Protein AF-A0A953JY26-F1 (afdb_monomer)

pLDDT: mean 76.38, std 12.57, range [43.81, 92.0]

Secondary structure (DSSP, 8-state):
-HHHHHHHTTT--GGGHHHHHHHHHHHHHHHHHHHTTSS-HHHHHHHHHHHHHHHHHHHHHTTTS-HHHHHHHHHHHHHHHHTT--S-HHHHHHHHHHHHHHHHHHTT-HHHHHHHIIIIIHHHHHHHHH-

Solvent-accessible surface area (backbone atoms only — not comparable to full-atom values): 6780 Å² total; per-residue (Å²): 115,74,67,62,49,30,67,74,47,58,69,51,51,85,84,46,51,68,58,49,53,50,20,28,51,50,7,25,52,50,4,35,60,50,11,71,62,48,97,42,72,69,52,19,57,47,23,15,53,46,1,23,50,33,6,50,53,31,48,63,40,54,66,76,44,67,65,66,57,57,55,47,52,49,50,49,59,45,54,64,46,66,76,70,60,90,82,53,65,72,63,49,54,43,51,48,54,12,40,51,42,1,35,39,11,20,69,64,44,46,71,62,40,51,54,49,39,60,73,50,50,48,55,52,50,53,54,57,67,75,107

Structure (mmCIF, N/CA/C/O backbone):
data_AF-A0A953JY26-F1
#
_entry.id   AF-A0A953JY26-F1
#
loop_
_atom_site.group_PDB
_atom_site.id
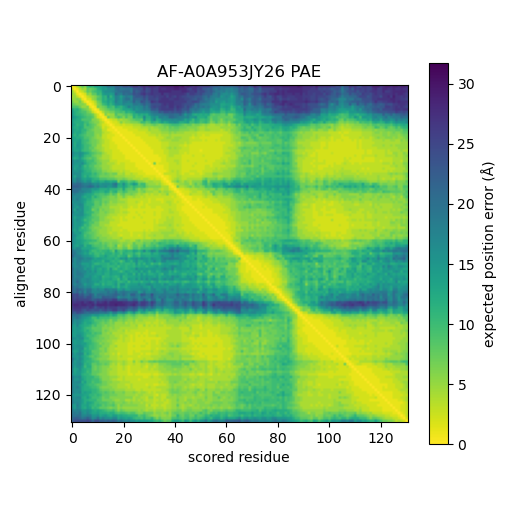_atom_site.type_symbol
_atom_site.label_atom_id
_atom_site.label_alt_id
_atom_site.label_comp_id
_atom_site.label_asym_id
_atom_site.label_entity_id
_atom_site.label_seq_id
_atom_site.pdbx_PDB_ins_code
_atom_site.Cartn_x
_atom_site.Cartn_y
_atom_site.Cartn_z
_atom_site.occupancy
_atom_site.B_iso_or_equiv
_atom_site.auth_seq_id
_atom_site.auth_comp_id
_atom_site.auth_asym_id
_atom_site.auth_atom_id
_atom_site.pdbx_PDB_model_num
ATOM 1 N N . MET A 1 1 ? 28.483 -4.483 -18.611 1.00 44.31 1 MET A N 1
ATOM 2 C CA . MET A 1 1 ? 27.87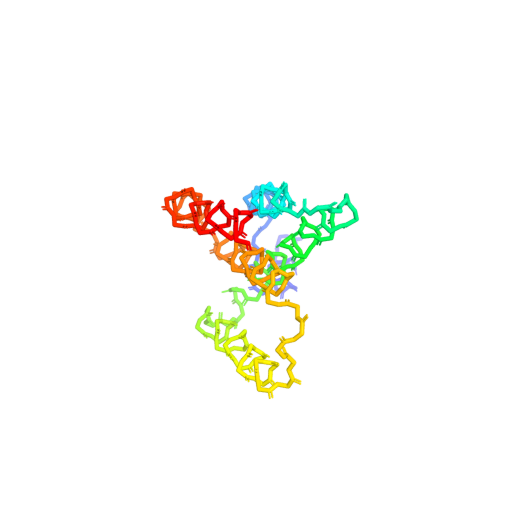3 -4.305 -17.271 1.00 44.31 1 MET A CA 1
ATOM 3 C C . MET A 1 1 ? 26.363 -4.048 -17.284 1.00 44.31 1 MET A C 1
ATOM 5 O O . MET A 1 1 ? 25.709 -4.588 -16.408 1.00 44.31 1 MET A O 1
ATOM 9 N N . LYS A 1 2 ? 25.777 -3.310 -18.247 1.00 43.81 2 LYS A N 1
ATOM 10 C CA . LYS A 1 2 ? 24.306 -3.118 -18.322 1.00 43.81 2 LYS A CA 1
ATOM 11 C C . LYS A 1 2 ? 23.498 -4.420 -18.504 1.00 43.81 2 LYS A C 1
ATOM 13 O O . LYS A 1 2 ? 22.435 -4.534 -17.914 1.00 43.81 2 LYS A O 1
ATOM 18 N N . ALA A 1 3 ? 24.022 -5.392 -19.256 1.00 47.56 3 ALA A N 1
ATOM 19 C CA . ALA A 1 3 ? 23.326 -6.656 -19.536 1.00 47.56 3 ALA A CA 1
ATOM 20 C C . ALA A 1 3 ? 23.258 -7.622 -18.332 1.00 47.56 3 ALA A C 1
ATOM 22 O O . ALA A 1 3 ? 22.255 -8.291 -18.144 1.00 47.56 3 ALA A O 1
ATOM 23 N N . LEU A 1 4 ? 24.274 -7.645 -17.457 1.00 48.47 4 LEU A N 1
ATOM 24 C CA . LEU A 1 4 ? 24.267 -8.529 -16.278 1.00 48.47 4 LEU A CA 1
ATOM 25 C C . LEU A 1 4 ? 23.228 -8.103 -15.230 1.00 48.47 4 LEU A C 1
ATOM 27 O O . LEU A 1 4 ? 22.643 -8.952 -14.569 1.00 48.47 4 LEU A O 1
ATOM 31 N N . PHE A 1 5 ? 22.972 -6.799 -15.092 1.00 46.81 5 PHE A N 1
ATOM 32 C CA . PHE A 1 5 ? 21.964 -6.297 -14.155 1.00 46.81 5 PHE A CA 1
ATOM 33 C C . PHE A 1 5 ? 20.526 -6.499 -14.649 1.00 46.81 5 PHE A C 1
ATOM 35 O O . PHE A 1 5 ? 19.655 -6.738 -13.817 1.00 46.81 5 PHE A O 1
ATOM 42 N N . SER A 1 6 ? 20.264 -6.449 -15.964 1.00 47.53 6 SER A N 1
ATOM 43 C CA . SER A 1 6 ? 18.916 -6.736 -16.484 1.00 47.53 6 SER A CA 1
ATOM 44 C C . SER A 1 6 ? 18.547 -8.213 -16.360 1.00 47.53 6 SER A C 1
ATOM 46 O O . SER A 1 6 ? 17.383 -8.515 -16.103 1.00 47.53 6 SER A O 1
ATOM 48 N N . ASP A 1 7 ? 19.531 -9.111 -16.479 1.00 49.75 7 ASP A N 1
ATOM 49 C CA . ASP A 1 7 ? 19.326 -10.557 -16.330 1.00 49.75 7 ASP A CA 1
ATOM 50 C C . ASP A 1 7 ? 19.195 -10.984 -14.857 1.00 49.75 7 ASP A C 1
ATOM 52 O O . ASP A 1 7 ? 18.410 -11.875 -14.542 1.00 49.75 7 ASP A O 1
ATOM 56 N N . LEU A 1 8 ? 19.897 -10.321 -13.927 1.00 55.28 8 LEU A N 1
ATOM 57 C CA . LEU A 1 8 ? 19.791 -10.597 -12.483 1.00 55.28 8 LEU A CA 1
ATOM 58 C C . LEU A 1 8 ? 18.507 -10.052 -11.840 1.00 55.28 8 LEU A C 1
ATOM 60 O O . LEU A 1 8 ? 18.074 -10.572 -10.814 1.00 55.28 8 LEU A O 1
ATOM 64 N N . LEU A 1 9 ? 17.902 -9.009 -12.416 1.00 55.62 9 LEU A N 1
ATOM 65 C CA . LEU A 1 9 ? 16.698 -8.362 -11.882 1.00 55.62 9 LEU A CA 1
ATOM 66 C C . LEU A 1 9 ? 15.445 -8.605 -12.735 1.00 55.62 9 LEU A C 1
ATOM 68 O O . LEU A 1 9 ? 14.480 -7.850 -12.633 1.00 55.62 9 LEU A O 1
ATOM 72 N N . ASN A 1 10 ? 15.450 -9.648 -13.569 1.00 61.81 10 ASN A N 1
ATOM 73 C CA . ASN A 1 10 ? 14.274 -10.103 -14.313 1.00 61.81 10 ASN A CA 1
ATOM 74 C C . ASN A 1 10 ? 13.569 -8.964 -15.090 1.00 61.81 10 ASN A C 1
ATOM 76 O O . ASN A 1 10 ? 12.355 -8.790 -15.004 1.00 61.81 10 ASN A O 1
ATOM 80 N N . GLY A 1 11 ? 14.344 -8.130 -15.798 1.00 59.16 11 GLY A N 1
ATOM 81 C CA . GLY A 1 11 ? 13.820 -7.002 -16.581 1.00 59.16 11 GLY A CA 1
ATOM 82 C C . GLY A 1 11 ? 13.737 -5.650 -15.857 1.00 59.16 11 GLY A C 1
ATOM 83 O O . GLY A 1 11 ? 13.328 -4.670 -16.477 1.00 59.16 11 GLY A O 1
ATOM 84 N N . PHE A 1 12 ? 14.162 -5.544 -14.592 1.00 63.06 12 PHE A N 1
ATOM 85 C CA . PHE A 1 12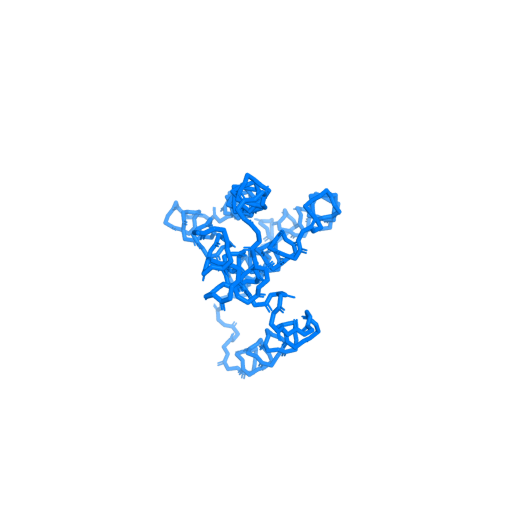 ? 14.258 -4.255 -13.897 1.00 63.06 12 PHE A CA 1
ATOM 86 C C . PHE A 1 12 ? 15.417 -3.420 -14.461 1.00 63.06 12 PHE A C 1
ATOM 88 O O . PHE A 1 12 ? 16.598 -3.709 -14.238 1.00 63.06 12 PHE A O 1
ATOM 95 N N . ALA A 1 13 ? 15.094 -2.366 -15.206 1.00 67.81 13 ALA A N 1
ATOM 96 C CA . ALA A 1 13 ? 16.103 -1.459 -15.725 1.00 67.81 13 ALA A CA 1
ATOM 97 C C . ALA A 1 13 ? 16.578 -0.497 -14.623 1.00 67.81 13 ALA A C 1
ATOM 99 O O . ALA A 1 13 ? 15.793 0.004 -13.822 1.00 67.81 13 ALA A O 1
ATOM 100 N N . LEU A 1 14 ? 17.871 -0.155 -14.611 1.00 71.19 14 LEU A N 1
ATOM 101 C CA . LEU A 1 14 ? 18.422 0.879 -13.715 1.00 71.19 14 LEU A CA 1
ATOM 102 C C . LEU A 1 14 ? 17.732 2.249 -13.881 1.00 71.19 14 LEU A C 1
ATOM 104 O O . LEU A 1 14 ? 17.748 3.060 -12.958 1.00 71.19 14 LEU A O 1
ATOM 108 N N . SER A 1 15 ? 17.104 2.497 -15.034 1.00 76.50 15 SER A N 1
ATOM 109 C CA . SER A 1 15 ? 16.264 3.673 -15.289 1.00 76.50 15 SER A CA 1
ATOM 110 C C . SER A 1 15 ? 14.996 3.723 -14.436 1.00 76.50 15 SER A C 1
ATOM 112 O O . SER A 1 15 ? 14.451 4.806 -14.247 1.00 76.50 15 SER A 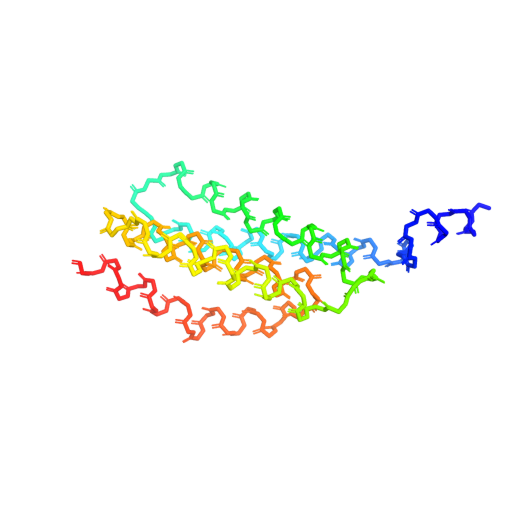O 1
ATOM 114 N N . ASP A 1 16 ? 14.543 2.587 -13.903 1.00 76.31 16 ASP A N 1
ATOM 115 C CA . ASP A 1 16 ? 13.276 2.473 -13.174 1.00 76.31 16 ASP A CA 1
ATOM 116 C C . ASP A 1 16 ? 13.461 2.706 -11.666 1.00 76.31 16 ASP A C 1
ATOM 118 O O . ASP A 1 16 ? 12.486 2.884 -10.935 1.00 76.31 16 ASP A O 1
ATOM 122 N N . VAL A 1 17 ? 14.713 2.776 -11.194 1.00 82.38 17 VAL A N 1
ATOM 123 C CA . VAL A 1 17 ? 15.069 3.003 -9.784 1.00 82.38 17 VAL A CA 1
ATOM 124 C C . VAL A 1 17 ? 14.442 4.283 -9.207 1.00 82.38 17 VAL A C 1
ATOM 126 O O . VAL A 1 17 ? 13.878 4.210 -8.114 1.00 82.38 17 VAL A O 1
ATOM 129 N N . PRO A 1 18 ? 14.456 5.449 -9.889 1.00 84.12 18 PRO A N 1
ATOM 130 C CA . PRO A 1 18 ? 13.798 6.648 -9.368 1.00 84.12 18 PRO A CA 1
ATOM 131 C C . PRO A 1 18 ? 12.290 6.447 -9.190 1.00 84.12 18 PRO A C 1
ATOM 133 O O . PRO A 1 18 ? 11.710 6.863 -8.189 1.00 84.12 18 PRO A O 1
ATOM 136 N N . LEU A 1 19 ? 11.657 5.762 -10.142 1.00 84.75 19 LEU A N 1
ATOM 137 C CA . LEU A 1 19 ? 10.219 5.518 -10.137 1.00 84.75 19 LEU A CA 1
ATOM 138 C C . LEU A 1 19 ? 9.841 4.521 -9.031 1.00 84.75 19 LEU A C 1
ATOM 140 O O . LEU A 1 19 ? 8.851 4.717 -8.333 1.00 84.75 19 LEU A O 1
ATOM 144 N N . PHE A 1 20 ? 10.682 3.516 -8.793 1.00 84.19 20 PHE A N 1
ATOM 145 C CA . PHE A 1 20 ? 10.581 2.589 -7.668 1.00 84.19 20 PHE A CA 1
ATOM 146 C C . PHE A 1 20 ? 10.688 3.287 -6.307 1.00 84.19 20 PHE A C 1
ATOM 148 O O . PHE A 1 20 ? 9.864 3.046 -5.425 1.00 84.19 20 PHE A O 1
ATOM 155 N N . LEU A 1 21 ? 11.638 4.211 -6.141 1.00 87.12 21 LEU A N 1
ATOM 156 C CA . LEU A 1 21 ? 11.753 5.000 -4.910 1.00 87.12 21 LEU A CA 1
ATOM 157 C C . LEU A 1 21 ? 10.504 5.857 -4.668 1.00 87.12 21 LEU A C 1
ATOM 159 O O . LEU A 1 21 ? 10.012 5.914 -3.542 1.00 87.12 21 LEU A O 1
ATOM 163 N N . ILE A 1 22 ? 9.939 6.459 -5.720 1.00 89.50 22 ILE A N 1
ATOM 164 C CA . ILE A 1 22 ? 8.676 7.207 -5.633 1.00 89.50 22 ILE A CA 1
ATOM 165 C C . ILE A 1 22 ? 7.511 6.283 -5.244 1.00 89.50 22 ILE A C 1
ATOM 167 O O . ILE A 1 22 ? 6.675 6.664 -4.424 1.00 89.50 22 ILE A O 1
ATOM 171 N N . GLN A 1 23 ? 7.447 5.060 -5.778 1.00 89.00 23 GLN A N 1
ATOM 172 C CA . GLN A 1 23 ? 6.416 4.072 -5.423 1.00 89.00 23 GLN A CA 1
ATOM 173 C C . GLN A 1 23 ? 6.489 3.679 -3.941 1.00 89.00 23 GLN A C 1
ATOM 175 O O . GLN A 1 23 ? 5.464 3.630 -3.265 1.00 89.00 23 GLN A O 1
ATOM 180 N N . ILE A 1 24 ? 7.691 3.468 -3.405 1.00 89.31 24 ILE A N 1
ATOM 181 C CA . ILE A 1 24 ? 7.879 3.139 -1.986 1.00 89.31 24 ILE A CA 1
ATOM 182 C C . ILE A 1 24 ? 7.554 4.340 -1.099 1.00 89.31 24 ILE A C 1
ATOM 184 O O . ILE A 1 24 ? 6.843 4.197 -0.105 1.00 89.31 24 ILE A O 1
ATOM 188 N N . ALA A 1 25 ? 8.045 5.528 -1.457 1.00 91.06 25 ALA A N 1
ATOM 189 C CA . ALA A 1 25 ? 7.795 6.744 -0.692 1.00 91.06 25 ALA A CA 1
ATOM 190 C C . ALA A 1 25 ? 6.297 7.082 -0.657 1.00 91.06 25 ALA A C 1
ATOM 192 O O . ALA A 1 25 ? 5.749 7.359 0.407 1.00 91.06 25 ALA A O 1
ATOM 193 N N . SER A 1 26 ? 5.609 6.989 -1.798 1.00 90.38 26 SER A N 1
ATOM 194 C CA . SER A 1 26 ? 4.158 7.193 -1.874 1.00 90.38 26 SER A CA 1
ATOM 195 C C . SER A 1 26 ? 3.385 6.163 -1.052 1.00 90.38 26 SER A C 1
ATOM 197 O O . SER A 1 26 ? 2.494 6.544 -0.296 1.00 90.38 26 SER A O 1
ATOM 199 N N . ALA A 1 27 ? 3.758 4.883 -1.119 1.00 89.69 27 ALA A N 1
ATOM 200 C CA . ALA A 1 27 ? 3.171 3.845 -0.277 1.00 89.69 27 ALA A CA 1
ATOM 201 C C . ALA A 1 27 ? 3.357 4.140 1.218 1.00 89.69 27 ALA A C 1
ATOM 203 O O . ALA A 1 27 ? 2.401 4.032 1.988 1.00 89.69 27 ALA A O 1
ATOM 204 N N . ALA A 1 28 ? 4.557 4.554 1.635 1.00 89.50 28 ALA A N 1
ATOM 205 C CA . ALA A 1 28 ? 4.845 4.913 3.021 1.00 89.50 28 ALA A CA 1
ATOM 206 C C . ALA A 1 28 ? 4.009 6.115 3.487 1.00 89.50 28 ALA A C 1
ATOM 208 O O . ALA A 1 28 ? 3.468 6.084 4.590 1.00 89.50 28 ALA A O 1
ATOM 209 N N . ILE A 1 29 ? 3.839 7.138 2.639 1.00 92.00 29 ILE A N 1
ATOM 210 C CA . ILE A 1 29 ? 2.983 8.301 2.925 1.00 92.00 29 ILE A CA 1
ATOM 211 C C . ILE A 1 29 ? 1.522 7.870 3.095 1.00 92.00 29 ILE A C 1
ATOM 213 O O . ILE A 1 29 ? 0.881 8.268 4.064 1.00 92.00 29 ILE A O 1
ATOM 217 N N . LEU A 1 30 ? 0.990 7.026 2.207 1.00 89.00 30 LEU A N 1
ATOM 218 C CA . LEU A 1 30 ? -0.382 6.519 2.333 1.00 89.00 30 LEU A CA 1
ATOM 219 C C . LEU A 1 30 ? -0.555 5.636 3.580 1.00 89.00 30 LEU A C 1
ATOM 221 O O . LEU A 1 30 ? -1.561 5.742 4.279 1.00 89.00 30 LEU A O 1
ATOM 225 N N . GLY A 1 31 ? 0.444 4.813 3.906 1.00 87.56 31 GLY A N 1
ATOM 226 C CA . GLY A 1 31 ? 0.470 4.010 5.130 1.00 87.56 31 GLY A CA 1
ATOM 227 C C . GLY A 1 31 ? 0.513 4.867 6.399 1.00 87.56 31 GLY A C 1
ATOM 228 O O . GLY A 1 31 ? -0.200 4.569 7.355 1.00 87.56 31 GLY A O 1
ATOM 229 N N . LEU A 1 32 ? 1.276 5.966 6.391 1.00 88.81 32 LEU A N 1
ATOM 230 C CA . LEU A 1 32 ? 1.269 6.980 7.452 1.00 88.81 32 LEU A CA 1
ATOM 231 C C . LEU A 1 32 ? -0.102 7.643 7.580 1.00 88.81 32 LEU A C 1
ATOM 233 O O . LEU A 1 32 ? -0.622 7.750 8.688 1.00 88.81 32 LEU A O 1
ATOM 237 N N . LEU A 1 33 ? -0.704 8.052 6.459 1.00 87.94 33 LEU A N 1
ATOM 238 C CA . LEU A 1 33 ? -2.026 8.678 6.442 1.00 87.94 33 LEU A CA 1
ATOM 239 C C . LEU A 1 33 ? -3.105 7.745 6.997 1.00 87.94 33 LEU A C 1
ATOM 241 O O . LEU A 1 33 ? -3.923 8.202 7.789 1.00 87.94 33 LEU A O 1
ATOM 245 N N . ALA A 1 34 ? -3.085 6.450 6.656 1.00 85.38 34 ALA A N 1
ATOM 246 C CA . ALA A 1 34 ? -3.934 5.454 7.319 1.00 85.38 34 ALA A CA 1
ATOM 247 C C . ALA A 1 34 ? -3.614 5.365 8.818 1.00 85.38 34 ALA A C 1
ATOM 249 O O . ALA A 1 34 ? -4.518 5.364 9.654 1.00 85.38 34 ALA A O 1
ATOM 250 N N . GLY A 1 35 ? -2.322 5.328 9.154 1.00 84.25 35 GLY A N 1
ATOM 251 C CA . GLY A 1 35 ? -1.792 5.278 10.513 1.00 84.25 35 GLY A CA 1
ATOM 252 C C . GLY A 1 35 ? -2.361 6.353 11.435 1.00 84.25 35 GLY A C 1
ATOM 253 O O . GLY A 1 35 ? -2.741 6.028 12.554 1.00 84.25 35 GLY A O 1
ATOM 254 N N . LEU A 1 36 ? -2.503 7.599 10.966 1.00 86.19 36 LEU A N 1
ATOM 255 C CA . LEU A 1 36 ? -3.041 8.737 11.739 1.00 86.19 36 LEU A CA 1
ATOM 256 C C . LEU A 1 36 ? -4.465 8.516 12.290 1.00 86.19 36 LEU A C 1
ATOM 258 O O . LEU A 1 36 ? -4.909 9.225 13.200 1.00 86.19 36 LEU A O 1
ATOM 262 N N . PHE A 1 37 ? -5.203 7.545 11.750 1.00 81.19 37 PHE A N 1
ATOM 263 C CA . PHE A 1 37 ? -6.521 7.157 12.258 1.00 81.19 37 PHE A CA 1
ATOM 264 C C . PHE A 1 37 ? -6.451 6.144 13.407 1.00 81.19 37 PHE A C 1
ATOM 266 O O . PHE A 1 37 ? -7.457 5.902 14.074 1.00 81.19 37 PHE A O 1
ATOM 273 N N . SER A 1 38 ? -5.267 5.603 13.693 1.00 78.44 38 SER A N 1
ATOM 274 C CA . SER A 1 38 ? -4.988 4.787 14.869 1.00 78.44 38 SER A CA 1
ATOM 275 C C . SER A 1 38 ? -4.887 5.639 16.139 1.00 78.44 38 SER A C 1
ATOM 277 O O . SER A 1 38 ? -4.490 6.799 16.107 1.00 78.44 38 SER A O 1
ATOM 279 N N . LYS A 1 39 ? -5.200 5.034 17.290 1.00 73.69 39 LYS A N 1
ATOM 280 C CA . LYS A 1 39 ? -5.038 5.644 18.624 1.00 73.69 39 LYS A CA 1
ATOM 281 C C . LYS A 1 39 ? -3.627 5.478 19.218 1.00 73.69 39 LYS A C 1
ATOM 283 O O . LYS A 1 39 ? -3.399 5.907 20.340 1.00 73.69 39 LYS A O 1
ATOM 288 N N . SER A 1 40 ? -2.709 4.810 18.517 1.00 79.12 40 SER A N 1
ATOM 289 C CA . SER A 1 40 ? -1.370 4.465 19.018 1.00 79.12 40 SER A CA 1
ATOM 290 C C . SER A 1 40 ? -0.298 4.813 17.991 1.00 79.12 40 SER A C 1
ATOM 292 O O . SER A 1 40 ? -0.400 4.375 16.841 1.00 79.12 40 SER A O 1
ATOM 294 N N . ASP A 1 41 ? 0.734 5.537 18.432 1.00 77.56 41 ASP A N 1
ATOM 295 C CA . ASP A 1 41 ? 1.870 5.959 17.603 1.00 77.56 41 ASP A CA 1
ATOM 296 C C . ASP A 1 41 ? 2.649 4.773 17.025 1.00 77.56 41 ASP A C 1
ATOM 298 O O . ASP A 1 41 ? 3.042 4.800 15.860 1.00 77.56 41 ASP A O 1
ATOM 302 N N . GLU A 1 42 ? 2.793 3.672 17.770 1.00 80.38 42 GLU A N 1
ATOM 303 C CA . GLU A 1 42 ? 3.436 2.454 17.253 1.00 80.38 42 GLU A CA 1
ATOM 304 C C . GLU A 1 42 ? 2.722 1.914 16.011 1.00 80.38 42 GLU A C 1
ATOM 306 O O . GLU A 1 42 ? 3.357 1.478 15.048 1.00 80.38 42 GLU A O 1
ATOM 311 N N . LYS A 1 43 ? 1.387 1.988 15.988 1.00 77.62 43 LYS A N 1
ATOM 312 C CA . LYS A 1 43 ? 0.582 1.534 14.849 1.00 77.62 43 LYS A CA 1
ATOM 313 C C . LYS A 1 43 ? 0.705 2.474 13.644 1.00 77.62 43 LYS A C 1
ATOM 315 O O . LYS A 1 43 ? 0.543 2.004 12.517 1.00 77.62 43 LYS A O 1
ATOM 320 N N . ILE A 1 44 ? 1.033 3.754 13.852 1.00 83.88 44 ILE A N 1
ATOM 321 C CA . ILE A 1 44 ? 1.301 4.720 12.773 1.00 83.88 44 ILE A CA 1
ATOM 322 C C . ILE A 1 44 ? 2.536 4.279 11.985 1.00 83.88 44 ILE A C 1
ATOM 324 O O . ILE A 1 44 ? 2.453 4.025 10.781 1.00 83.88 44 ILE A O 1
ATOM 328 N N . TYR A 1 45 ? 3.664 4.106 12.680 1.00 84.00 45 TYR A N 1
ATOM 329 C CA . TYR A 1 45 ? 4.920 3.686 12.056 1.00 84.00 45 TYR A CA 1
ATOM 330 C C . TYR A 1 45 ? 4.829 2.265 11.496 1.00 84.00 45 TYR A C 1
ATOM 332 O O . TYR A 1 45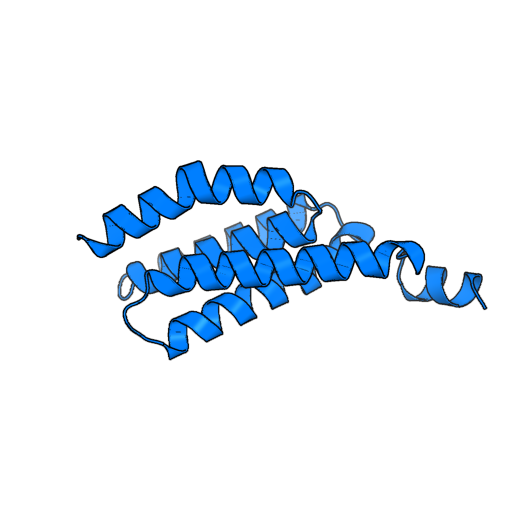 ? 5.307 2.006 10.392 1.00 84.00 45 TYR A O 1
ATOM 340 N N . SER A 1 46 ? 4.139 1.363 12.201 1.00 83.88 46 SER A N 1
ATOM 341 C CA . SER A 1 46 ? 3.901 -0.000 11.717 1.00 83.88 46 SER A CA 1
ATOM 342 C C . SER A 1 46 ? 3.148 -0.011 10.386 1.00 83.88 46 SER A C 1
ATOM 344 O O . SER A 1 46 ? 3.520 -0.756 9.488 1.00 83.88 46 SER A O 1
ATOM 346 N N . SER A 1 47 ? 2.123 0.833 10.222 1.00 83.50 47 SER A N 1
ATOM 347 C CA . SER A 1 47 ? 1.325 0.900 8.985 1.00 83.50 47 SER A CA 1
ATOM 348 C C . SER A 1 47 ? 2.123 1.462 7.808 1.00 83.50 47 SER A C 1
ATOM 350 O O . SER A 1 47 ? 1.993 0.987 6.679 1.00 83.50 47 SER A O 1
ATOM 352 N N . ALA A 1 48 ? 2.995 2.437 8.073 1.00 85.44 48 ALA A N 1
ATOM 353 C CA . ALA A 1 48 ? 3.912 2.990 7.082 1.00 85.44 48 ALA A CA 1
ATOM 354 C C . ALA A 1 48 ? 4.915 1.939 6.582 1.00 85.44 48 ALA A C 1
ATOM 356 O O . ALA A 1 48 ? 5.078 1.765 5.373 1.00 85.44 48 ALA A O 1
ATOM 357 N N . LEU A 1 49 ? 5.538 1.211 7.516 1.00 86.81 49 LEU A N 1
ATOM 358 C CA . LEU A 1 49 ? 6.478 0.128 7.219 1.00 86.81 49 LEU A CA 1
ATOM 359 C C . LEU A 1 49 ? 5.798 -1.039 6.502 1.00 86.81 49 LEU A C 1
ATOM 361 O O . LEU A 1 49 ? 6.371 -1.633 5.594 1.00 86.81 49 LEU A O 1
ATOM 365 N N . PHE A 1 50 ? 4.564 -1.362 6.882 1.00 86.38 50 PHE A N 1
ATOM 366 C CA . PHE A 1 50 ? 3.807 -2.429 6.241 1.00 86.38 50 PHE A CA 1
ATOM 367 C C . PHE A 1 50 ? 3.488 -2.076 4.785 1.00 86.38 50 PHE A C 1
ATOM 369 O O . PHE A 1 50 ? 3.769 -2.859 3.881 1.00 86.38 50 PHE A O 1
ATOM 376 N N . SER A 1 51 ? 2.983 -0.863 4.540 1.00 87.00 51 SER A N 1
ATOM 377 C CA . SER A 1 51 ? 2.689 -0.372 3.190 1.00 87.00 51 SER A CA 1
ATOM 378 C C . SER A 1 51 ? 3.939 -0.329 2.303 1.00 87.00 51 SER A C 1
ATOM 380 O O . SER A 1 51 ? 3.913 -0.798 1.164 1.00 87.00 51 SER A O 1
ATOM 382 N N . SER A 1 52 ? 5.065 0.169 2.826 1.00 86.19 52 SER A N 1
ATOM 383 C CA . SER A 1 52 ? 6.322 0.215 2.073 1.00 86.19 52 SER A CA 1
ATOM 384 C C . SER A 1 52 ? 6.853 -1.183 1.750 1.00 86.19 52 SER A C 1
ATOM 386 O O . SER A 1 52 ? 7.295 -1.420 0.627 1.00 86.19 52 SER A O 1
ATOM 388 N N . LEU A 1 53 ? 6.736 -2.135 2.679 1.00 87.00 53 LEU A N 1
ATOM 389 C CA . LEU A 1 53 ? 7.129 -3.525 2.463 1.00 87.00 53 LEU A CA 1
ATOM 390 C C . LEU A 1 53 ? 6.288 -4.187 1.362 1.00 87.00 53 LEU A C 1
ATOM 392 O O . LEU A 1 53 ? 6.844 -4.824 0.467 1.00 87.00 53 LEU A O 1
ATOM 396 N N . PHE A 1 54 ? 4.969 -3.971 1.353 1.00 85.69 54 PHE A N 1
ATOM 397 C CA . PHE A 1 54 ? 4.108 -4.439 0.261 1.00 85.69 54 PHE A CA 1
ATOM 398 C C . PHE A 1 54 ? 4.417 -3.758 -1.073 1.00 85.69 54 PHE A C 1
ATOM 400 O O . PHE A 1 54 ? 4.365 -4.421 -2.109 1.00 85.69 54 PHE A O 1
ATOM 407 N N . ALA A 1 55 ? 4.786 -2.477 -1.070 1.00 86.12 55 ALA A N 1
ATOM 408 C CA . ALA A 1 55 ? 5.197 -1.779 -2.284 1.00 86.12 55 ALA A CA 1
ATOM 409 C C . ALA A 1 55 ? 6.490 -2.348 -2.868 1.00 86.12 55 ALA A C 1
ATOM 411 O O . ALA A 1 55 ? 6.549 -2.589 -4.071 1.00 86.12 55 ALA A O 1
ATOM 412 N N . VAL A 1 56 ? 7.487 -2.636 -2.024 1.00 84.56 56 VAL A N 1
ATOM 413 C CA . VAL A 1 56 ? 8.735 -3.297 -2.435 1.00 84.56 56 VAL A CA 1
ATOM 414 C C . VAL A 1 56 ? 8.442 -4.678 -3.011 1.00 84.56 56 VAL A C 1
ATOM 416 O O . VAL A 1 56 ? 8.853 -4.969 -4.132 1.00 84.56 56 VAL A O 1
ATOM 419 N N . LEU A 1 57 ? 7.694 -5.511 -2.280 1.00 83.19 57 LEU A N 1
ATOM 420 C CA . LEU A 1 57 ? 7.339 -6.856 -2.735 1.00 83.19 57 LEU A CA 1
ATOM 421 C C . LEU A 1 57 ? 6.595 -6.811 -4.069 1.00 83.19 57 LEU A C 1
ATOM 423 O O . LEU A 1 57 ? 6.929 -7.548 -4.991 1.00 83.19 57 LEU A O 1
ATOM 427 N N . THR A 1 58 ? 5.628 -5.908 -4.205 1.00 82.94 58 THR A N 1
ATOM 428 C CA . THR A 1 58 ? 4.837 -5.800 -5.433 1.00 82.94 58 THR A CA 1
ATOM 429 C C . THR A 1 58 ? 5.667 -5.277 -6.594 1.00 82.94 58 THR A C 1
ATOM 431 O O . THR A 1 58 ? 5.579 -5.804 -7.698 1.00 82.94 58 THR A O 1
ATOM 434 N N . ALA A 1 59 ? 6.522 -4.285 -6.363 1.00 79.38 59 ALA A N 1
ATOM 435 C CA . ALA A 1 59 ? 7.371 -3.738 -7.409 1.00 79.38 59 ALA A CA 1
ATOM 436 C C . ALA A 1 59 ? 8.483 -4.703 -7.858 1.00 79.38 59 ALA A C 1
ATOM 438 O O . ALA A 1 59 ? 8.896 -4.629 -9.013 1.00 79.38 59 ALA A O 1
ATOM 439 N N . LEU A 1 60 ? 8.924 -5.627 -6.996 1.00 76.12 60 LEU A N 1
ATOM 440 C CA . LEU A 1 60 ? 9.825 -6.723 -7.371 1.00 76.12 60 LEU A CA 1
ATOM 441 C C . LEU A 1 60 ? 9.095 -7.803 -8.179 1.00 76.12 60 LEU A C 1
ATOM 443 O O . LEU A 1 60 ? 9.602 -8.300 -9.182 1.00 76.12 60 LEU A O 1
ATOM 447 N N . VAL A 1 61 ? 7.885 -8.162 -7.753 1.00 77.12 61 VAL A N 1
ATOM 448 C CA . VAL A 1 61 ? 7.145 -9.292 -8.323 1.00 77.12 61 VAL A CA 1
ATOM 449 C C . VAL A 1 61 ? 6.392 -8.908 -9.602 1.00 77.12 61 VAL A C 1
ATOM 451 O O . VAL A 1 61 ? 6.188 -9.779 -10.445 1.00 77.12 61 VAL A O 1
ATOM 454 N N . LYS A 1 62 ? 6.048 -7.629 -9.825 1.00 73.00 62 LYS A N 1
ATOM 455 C CA . LYS A 1 62 ? 5.274 -7.183 -11.008 1.00 73.00 62 LYS A CA 1
ATOM 456 C C . LYS A 1 62 ? 5.933 -7.486 -12.354 1.00 73.00 62 LYS A C 1
ATOM 458 O O . LYS A 1 62 ? 5.230 -7.594 -13.352 1.00 73.00 62 LYS A O 1
ATOM 463 N N . TYR A 1 63 ? 7.260 -7.604 -12.385 1.00 66.94 63 TYR A N 1
ATOM 464 C CA . TYR A 1 63 ? 8.003 -7.977 -13.593 1.00 66.94 63 TYR A CA 1
ATOM 465 C C . TYR A 1 63 ? 8.063 -9.497 -13.794 1.00 66.94 63 TYR A C 1
ATOM 467 O O . TYR A 1 63 ? 8.297 -9.964 -14.901 1.00 66.94 63 TYR A O 1
ATOM 475 N N . SER A 1 64 ? 7.825 -10.272 -12.731 1.00 68.88 64 SER A N 1
ATOM 476 C CA . SER A 1 64 ? 7.920 -11.735 -12.739 1.00 68.88 64 SER A CA 1
ATOM 477 C C . SER A 1 64 ? 6.558 -12.427 -12.870 1.00 68.88 64 SER A C 1
ATOM 479 O O . SER A 1 64 ? 6.486 -13.526 -13.410 1.00 68.88 64 SER A O 1
ATOM 481 N N . PHE A 1 65 ? 5.473 -11.815 -12.379 1.00 64.69 65 PHE A N 1
ATOM 482 C CA . PHE A 1 65 ? 4.145 -12.431 -12.336 1.00 64.69 65 PHE A CA 1
ATOM 483 C C . PHE A 1 65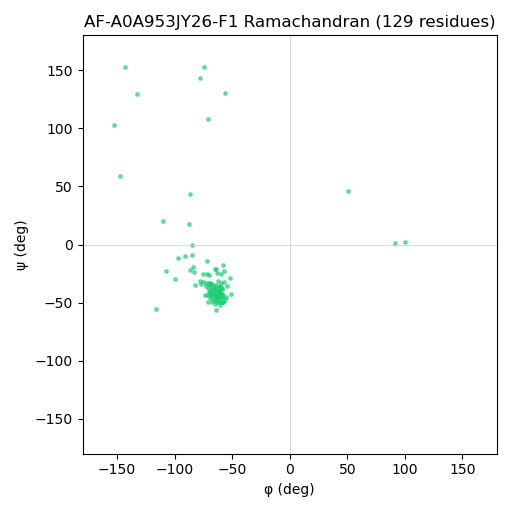 ? 3.014 -11.429 -12.616 1.00 64.69 65 PHE A C 1
ATOM 485 O O . PHE A 1 65 ? 3.136 -10.247 -12.286 1.00 64.69 65 PHE A O 1
ATOM 492 N N . PRO A 1 66 ? 1.866 -11.900 -13.145 1.00 73.44 66 PRO A N 1
ATOM 493 C CA . PRO A 1 66 ? 0.653 -11.097 -13.234 1.00 73.44 66 PRO A CA 1
ATOM 494 C C . PRO A 1 66 ? 0.228 -10.558 -11.861 1.00 73.44 66 PRO A C 1
ATOM 496 O O . PRO A 1 66 ? 0.075 -11.316 -10.900 1.00 73.44 66 PRO A O 1
ATOM 499 N N . LEU A 1 67 ? -0.036 -9.251 -11.786 1.00 66.81 67 LEU A N 1
ATOM 500 C CA . LEU A 1 67 ? -0.505 -8.543 -10.582 1.00 66.81 67 LEU A CA 1
ATOM 501 C C . LEU A 1 67 ? -1.739 -9.184 -9.925 1.00 66.81 67 LEU A C 1
ATOM 503 O O . LEU A 1 67 ? -1.904 -9.122 -8.707 1.00 66.81 67 LEU A O 1
ATOM 507 N N . SER A 1 68 ? -2.577 -9.851 -10.720 1.00 60.47 68 SER A N 1
ATOM 508 C CA . SER A 1 68 ? -3.742 -10.610 -10.263 1.00 60.47 68 SER A CA 1
ATOM 509 C C . SER A 1 68 ? -3.394 -11.698 -9.243 1.00 60.47 68 SER A C 1
ATOM 511 O O . SER A 1 68 ? -4.179 -11.934 -8.328 1.00 60.47 68 SER A O 1
ATOM 513 N N . ILE A 1 69 ? -2.210 -12.314 -9.332 1.00 66.50 69 ILE A N 1
ATOM 514 C CA . ILE A 1 69 ? -1.763 -13.343 -8.383 1.00 66.50 69 ILE A CA 1
ATOM 515 C C . ILE A 1 69 ? -1.494 -12.722 -7.010 1.00 66.50 69 ILE A C 1
ATOM 517 O O . ILE A 1 69 ? -1.871 -13.302 -5.996 1.00 66.50 69 ILE A O 1
ATOM 521 N N . MET A 1 70 ? -0.912 -11.520 -6.951 1.00 67.69 70 MET A N 1
ATOM 522 C CA . MET A 1 70 ? -0.667 -10.842 -5.672 1.00 67.69 70 MET A CA 1
ATOM 523 C C . MET A 1 70 ? -1.967 -10.427 -4.987 1.00 67.69 70 MET A C 1
ATOM 525 O O . MET A 1 70 ? -2.126 -10.648 -3.788 1.00 67.69 70 MET A O 1
ATOM 529 N N . VAL A 1 71 ? -2.923 -9.893 -5.750 1.00 68.25 71 VAL A N 1
ATOM 530 C CA . VAL A 1 71 ? -4.258 -9.561 -5.230 1.00 68.25 71 VAL A CA 1
ATOM 531 C C . VAL A 1 71 ? -4.966 -10.816 -4.718 1.00 68.25 71 VAL A C 1
ATOM 533 O O . VAL A 1 71 ? -5.580 -10.783 -3.655 1.00 68.25 71 VAL A O 1
ATOM 536 N N . LEU A 1 72 ? -4.830 -11.940 -5.425 1.00 66.62 72 LEU A N 1
ATOM 537 C CA . LEU A 1 72 ? -5.418 -13.215 -5.026 1.00 66.62 72 LEU A CA 1
ATOM 538 C C . LEU A 1 72 ? -4.763 -13.786 -3.761 1.00 66.62 72 LEU A C 1
ATOM 540 O O . LEU A 1 72 ? -5.471 -14.239 -2.868 1.00 66.62 72 LEU A O 1
ATOM 544 N N . VAL A 1 73 ? -3.437 -13.697 -3.621 1.00 71.44 73 VAL A N 1
ATOM 545 C CA . VAL A 1 73 ? -2.725 -14.093 -2.392 1.00 71.44 73 VAL A CA 1
ATOM 546 C C . VAL A 1 73 ? -3.178 -13.251 -1.203 1.00 71.44 73 VAL A C 1
ATOM 548 O O . VAL A 1 73 ? -3.438 -13.807 -0.135 1.00 71.44 73 VAL A O 1
ATOM 551 N N . LEU A 1 74 ? -3.343 -11.936 -1.374 1.00 70.06 74 LEU A N 1
ATOM 552 C CA . LEU A 1 74 ? -3.921 -11.109 -0.317 1.00 70.06 74 LEU A CA 1
ATOM 553 C C . LEU A 1 74 ? -5.367 -11.471 -0.017 1.00 70.06 74 LEU A C 1
ATOM 555 O O . LEU A 1 74 ? -5.702 -11.585 1.155 1.00 70.06 74 LEU A O 1
ATOM 559 N N . ALA A 1 75 ? -6.203 -11.701 -1.028 1.00 70.31 75 ALA A N 1
ATOM 560 C CA . ALA A 1 75 ? -7.589 -12.108 -0.827 1.00 70.31 75 ALA A CA 1
ATOM 561 C C . ALA A 1 75 ? -7.690 -13.443 -0.069 1.00 70.31 75 ALA A C 1
ATOM 563 O O . ALA A 1 75 ? -8.538 -13.589 0.809 1.00 70.31 75 ALA A O 1
ATOM 564 N N . VAL A 1 76 ? -6.795 -14.396 -0.346 1.00 68.31 76 VAL A N 1
ATOM 565 C CA . VAL A 1 76 ? -6.731 -15.693 0.343 1.00 68.31 76 VAL A CA 1
ATOM 566 C C . VAL A 1 76 ? -6.219 -15.536 1.776 1.00 68.31 76 VAL A C 1
ATOM 568 O O . VAL A 1 76 ? -6.867 -16.015 2.705 1.00 68.31 76 VAL A O 1
ATOM 571 N N . LEU A 1 77 ? -5.105 -14.826 1.991 1.00 69.81 77 LEU A N 1
ATOM 572 C CA . LEU A 1 77 ? -4.589 -14.541 3.338 1.00 69.81 77 LEU A CA 1
ATOM 573 C C . LEU A 1 77 ? -5.620 -13.784 4.186 1.00 69.81 77 LEU A C 1
ATOM 575 O O . LEU A 1 77 ? -5.767 -14.051 5.380 1.00 69.81 77 LEU A O 1
ATOM 579 N N . PHE A 1 78 ? -6.364 -12.879 3.552 1.00 68.62 78 PHE A N 1
ATOM 580 C CA . PHE A 1 78 ? -7.457 -12.133 4.153 1.00 68.62 78 PHE A CA 1
ATOM 581 C C . PHE A 1 78 ? -8.642 -13.038 4.498 1.00 68.62 78 PHE A C 1
ATOM 583 O O . PHE A 1 78 ? -9.088 -13.025 5.640 1.00 68.62 78 PHE A O 1
ATOM 590 N N . SER A 1 79 ? -9.103 -13.880 3.569 1.00 62.56 79 SER A N 1
ATOM 591 C CA . SER A 1 79 ? -10.222 -14.811 3.777 1.00 62.56 79 SER A CA 1
ATOM 592 C C . SER A 1 79 ? -9.949 -15.802 4.916 1.00 62.56 79 SER A C 1
ATOM 594 O O . SER A 1 79 ? -10.795 -16.013 5.786 1.00 62.56 79 SER A O 1
ATOM 596 N N . VAL A 1 80 ? -8.729 -16.343 4.982 1.00 61.34 80 VAL A N 1
ATOM 597 C CA . VAL A 1 80 ? -8.320 -17.293 6.028 1.00 61.34 80 VAL A CA 1
ATOM 598 C C . VAL A 1 80 ? -8.227 -16.619 7.402 1.00 61.34 80 VAL A C 1
ATOM 600 O O . VAL A 1 80 ? -8.540 -17.240 8.420 1.00 61.34 80 VAL A O 1
ATOM 603 N N . ARG A 1 81 ? -7.814 -15.346 7.460 1.00 60.69 81 ARG A N 1
ATOM 604 C CA . ARG A 1 81 ? -7.675 -14.604 8.723 1.00 60.69 81 ARG A CA 1
ATOM 605 C C . ARG A 1 81 ? -9.002 -14.016 9.211 1.00 60.69 81 ARG A C 1
ATOM 607 O O . ARG A 1 81 ? -9.252 -14.047 10.414 1.00 60.69 81 ARG A O 1
ATOM 614 N N . PHE A 1 82 ? -9.866 -13.582 8.295 1.00 55.06 82 PHE A N 1
ATOM 615 C CA . PHE A 1 82 ? -11.223 -13.101 8.574 1.00 55.06 82 PHE A CA 1
ATOM 616 C C . PHE A 1 82 ? -12.088 -14.171 9.261 1.00 55.06 82 PHE A C 1
ATOM 618 O O . PHE A 1 82 ? -12.872 -13.858 10.150 1.00 55.06 82 PHE A O 1
ATOM 625 N N . MET A 1 83 ? -11.882 -15.456 8.944 1.00 54.28 83 MET A N 1
ATOM 626 C CA . MET A 1 83 ? -12.578 -16.557 9.628 1.00 54.28 83 MET A CA 1
ATOM 627 C C . MET A 1 83 ? -12.113 -16.812 11.073 1.00 54.28 83 MET A C 1
ATOM 629 O O . MET A 1 83 ? -12.790 -17.537 11.798 1.00 54.28 83 MET A O 1
ATOM 633 N N . ARG A 1 84 ? -10.971 -16.265 11.514 1.00 56.22 84 ARG A N 1
ATOM 634 C CA . ARG A 1 84 ? -10.332 -16.678 12.777 1.00 56.22 84 ARG A CA 1
ATOM 635 C C . ARG A 1 84 ? -10.416 -15.681 13.933 1.00 56.22 84 ARG A C 1
ATOM 637 O O . ARG A 1 84 ? -10.291 -16.134 15.065 1.00 56.22 84 ARG A O 1
ATOM 644 N N . PHE A 1 85 ? -10.605 -14.377 13.715 1.00 49.50 85 PHE A N 1
ATOM 645 C CA . PHE A 1 85 ? -10.512 -13.392 14.806 1.00 49.50 85 PHE A CA 1
ATOM 646 C C . PHE A 1 85 ? -11.364 -12.138 14.548 1.00 49.50 85 PHE A C 1
ATOM 648 O O . PHE A 1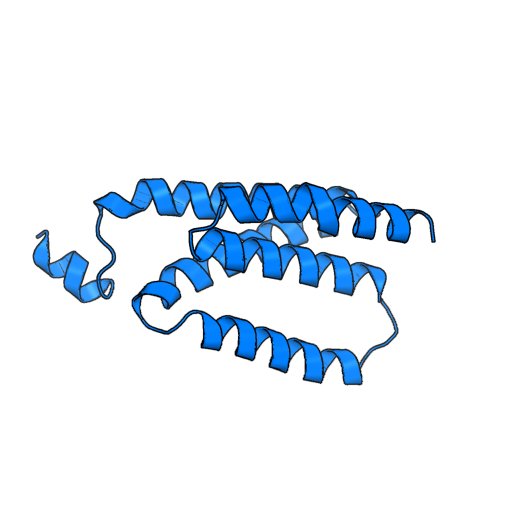 85 ? -10.956 -11.246 13.817 1.00 49.50 85 PHE A O 1
ATOM 655 N N . TRP A 1 86 ? -12.514 -12.052 15.220 1.00 50.62 86 TRP A N 1
ATOM 656 C CA . TRP A 1 86 ? -13.423 -10.889 15.265 1.00 50.62 86 TRP A CA 1
ATOM 657 C C . TRP A 1 86 ? -13.070 -9.876 16.375 1.00 50.62 86 TRP A C 1
ATOM 659 O O . TRP A 1 86 ? -13.916 -9.115 16.829 1.00 50.62 86 TRP A O 1
ATOM 669 N N . LYS A 1 87 ? -11.848 -9.919 16.926 1.00 51.31 87 LYS A N 1
ATOM 670 C CA . LYS A 1 87 ? -11.547 -9.214 18.188 1.00 51.31 87 LYS A CA 1
ATOM 671 C C . LYS A 1 87 ? -10.900 -7.832 18.030 1.00 51.31 87 LYS A C 1
ATOM 673 O O . LYS A 1 87 ? -10.865 -7.101 19.008 1.00 51.31 87 LYS A O 1
ATOM 678 N N . ASP A 1 88 ? -10.448 -7.455 16.830 1.00 62.66 88 ASP A N 1
ATOM 679 C CA . ASP A 1 88 ? -9.792 -6.162 16.561 1.00 62.66 88 ASP A CA 1
ATOM 680 C C . ASP A 1 88 ? -10.085 -5.648 15.134 1.00 62.66 88 ASP A C 1
ATOM 682 O O . ASP A 1 88 ? -9.177 -5.421 14.327 1.00 62.66 88 ASP A O 1
ATOM 686 N N . ASP A 1 89 ? -11.366 -5.447 14.812 1.00 68.62 89 ASP A N 1
ATOM 687 C CA . ASP A 1 89 ? -11.821 -4.990 13.484 1.00 68.62 89 ASP A CA 1
ATOM 688 C C . ASP A 1 89 ? -11.129 -3.691 13.042 1.00 68.62 89 ASP A C 1
ATOM 690 O O . ASP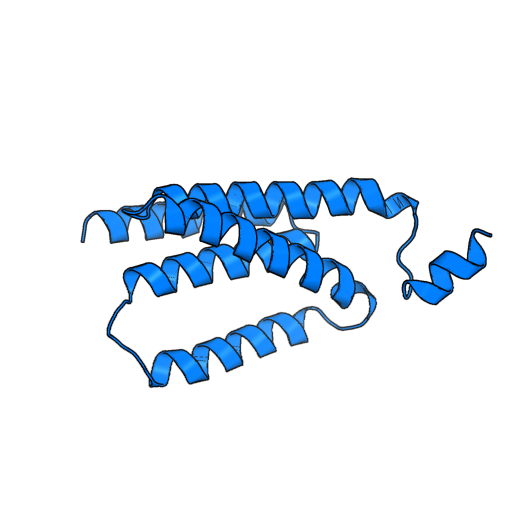 A 1 89 ? -10.756 -3.514 11.881 1.00 68.62 89 ASP A O 1
ATOM 694 N N . ALA A 1 90 ? -10.862 -2.804 14.002 1.00 70.81 90 ALA A N 1
ATOM 695 C CA . ALA A 1 90 ? -10.287 -1.498 13.739 1.00 70.81 90 ALA A CA 1
ATOM 696 C C . ALA A 1 90 ? -8.818 -1.534 13.296 1.00 70.81 90 ALA A C 1
ATOM 698 O O . ALA A 1 90 ? -8.418 -0.781 12.408 1.00 70.81 90 ALA A O 1
ATOM 699 N N . ALA A 1 91 ? -8.002 -2.387 13.921 1.00 74.25 91 ALA A N 1
ATOM 700 C CA . ALA A 1 91 ? -6.600 -2.543 13.539 1.00 74.25 91 ALA A CA 1
ATOM 701 C C . ALA A 1 91 ? -6.493 -3.291 12.207 1.00 74.25 91 ALA A C 1
ATOM 703 O O . ALA A 1 91 ? -5.648 -2.971 11.374 1.00 74.25 91 ALA A O 1
ATOM 704 N N . PHE A 1 92 ? -7.385 -4.255 11.989 1.00 77.25 92 PHE A N 1
ATOM 705 C CA . PHE A 1 92 ? -7.426 -5.056 10.778 1.00 77.25 92 PHE A CA 1
ATOM 706 C C . PHE A 1 92 ? -7.722 -4.228 9.523 1.00 77.25 92 PHE A C 1
ATOM 708 O O . PHE A 1 92 ? -6.982 -4.339 8.547 1.00 77.25 92 PHE A O 1
ATOM 715 N N . ILE A 1 93 ? -8.732 -3.351 9.556 1.00 79.06 93 ILE A N 1
ATOM 716 C CA . ILE A 1 93 ? -9.063 -2.455 8.431 1.00 79.06 93 ILE A CA 1
ATOM 717 C C . ILE A 1 93 ? -7.884 -1.531 8.101 1.00 79.06 93 ILE A C 1
ATOM 719 O O . ILE A 1 93 ? -7.593 -1.271 6.935 1.00 79.06 93 ILE A O 1
ATOM 723 N N . LEU A 1 94 ? -7.160 -1.080 9.122 1.00 81.94 94 LEU A N 1
ATOM 724 C CA . LEU A 1 94 ? -6.011 -0.192 8.981 1.00 81.94 94 LEU A CA 1
ATOM 725 C C . LEU A 1 94 ? -4.816 -0.905 8.311 1.00 81.94 94 LEU A C 1
ATOM 727 O O . LEU A 1 94 ? -4.219 -0.384 7.362 1.00 81.94 94 LEU A O 1
ATOM 731 N N . TYR A 1 95 ? -4.515 -2.140 8.727 1.00 82.00 95 TYR A N 1
ATOM 732 C CA . TYR A 1 95 ? -3.505 -2.981 8.070 1.00 82.00 95 TYR A CA 1
ATOM 733 C C . TYR A 1 95 ? -3.917 -3.411 6.655 1.00 82.00 95 TYR A C 1
ATOM 735 O O . TYR A 1 95 ? -3.072 -3.499 5.767 1.00 82.00 95 TYR A O 1
ATOM 743 N N . LEU A 1 96 ? -5.211 -3.629 6.415 1.00 82.94 96 LEU A N 1
ATOM 744 C CA . LEU A 1 96 ? -5.737 -3.911 5.082 1.00 82.94 96 LEU A CA 1
ATOM 745 C C . LEU A 1 96 ? -5.547 -2.711 4.150 1.00 82.94 96 LEU A C 1
ATOM 747 O O . LEU A 1 96 ? -5.003 -2.854 3.059 1.00 82.94 96 LEU A O 1
ATOM 751 N N . ALA A 1 97 ? -5.973 -1.526 4.586 1.00 84.50 97 ALA A N 1
ATOM 752 C CA . ALA A 1 97 ? -5.873 -0.297 3.812 1.00 84.50 97 ALA A CA 1
ATOM 753 C C . ALA A 1 97 ? -4.416 0.027 3.449 1.00 84.50 97 ALA A C 1
ATOM 755 O O . ALA A 1 97 ? -4.126 0.376 2.304 1.00 84.50 97 ALA A O 1
ATOM 756 N N . SER A 1 98 ? -3.495 -0.139 4.403 1.00 85.56 98 SER A N 1
ATOM 757 C CA . SER A 1 98 ? -2.056 0.043 4.173 1.00 85.56 98 SER A CA 1
ATOM 758 C C . SER A 1 98 ? -1.467 -1.016 3.237 1.00 85.56 98 SER A C 1
ATOM 760 O O . SER A 1 98 ? -0.694 -0.662 2.352 1.00 85.56 98 SER A O 1
ATOM 762 N N . ALA A 1 99 ? -1.863 -2.288 3.349 1.00 84.88 99 ALA A N 1
ATOM 763 C CA . ALA A 1 99 ? -1.416 -3.325 2.417 1.00 84.88 99 ALA A CA 1
ATOM 764 C C . ALA A 1 99 ? -1.881 -3.043 0.980 1.00 84.88 99 ALA A C 1
ATOM 766 O O . ALA A 1 99 ? -1.076 -3.089 0.051 1.00 84.88 99 ALA A O 1
ATOM 767 N N . VAL A 1 100 ? -3.159 -2.687 0.801 1.00 85.25 100 VAL A N 1
ATOM 768 C CA . VAL A 1 100 ? -3.745 -2.330 -0.503 1.00 85.25 100 VAL A CA 1
ATOM 769 C C . VAL A 1 100 ? -3.043 -1.110 -1.100 1.00 85.25 100 VAL A C 1
ATOM 771 O O . VAL A 1 100 ? -2.670 -1.136 -2.271 1.00 85.25 100 VAL A O 1
ATOM 774 N N . ALA A 1 101 ? -2.800 -0.069 -0.298 1.00 86.75 101 ALA A N 1
ATOM 775 C CA . ALA A 1 101 ? -2.043 1.102 -0.733 1.00 86.75 101 ALA A CA 1
ATOM 776 C C . ALA A 1 101 ? -0.624 0.725 -1.192 1.00 86.75 101 ALA A C 1
ATOM 778 O O . ALA A 1 101 ? -0.194 1.156 -2.261 1.00 86.75 101 ALA A O 1
ATOM 779 N N . GLY A 1 102 ? 0.064 -0.133 -0.433 1.00 85.56 102 GLY A N 1
ATOM 780 C CA . GLY A 1 102 ? 1.380 -0.656 -0.785 1.00 85.56 102 GLY A CA 1
ATOM 781 C C . GLY A 1 102 ? 1.392 -1.379 -2.129 1.00 85.56 102 GLY A C 1
ATOM 782 O O . GLY A 1 102 ? 2.205 -1.062 -2.994 1.00 85.56 102 GLY A O 1
ATOM 783 N N . ILE A 1 103 ? 0.450 -2.297 -2.351 1.00 86.25 103 ILE A N 1
ATOM 784 C CA . ILE A 1 103 ? 0.354 -3.071 -3.599 1.00 86.25 103 ILE A CA 1
ATOM 785 C C . ILE A 1 103 ? 0.071 -2.161 -4.790 1.00 86.25 103 ILE A C 1
ATOM 787 O O . ILE A 1 103 ? 0.765 -2.227 -5.803 1.00 86.25 103 ILE A O 1
ATOM 791 N N . CYS A 1 104 ? -0.923 -1.281 -4.678 1.00 85.56 104 CYS A N 1
ATOM 792 C CA . CYS A 1 104 ? -1.320 -0.412 -5.781 1.00 85.56 104 CYS A CA 1
ATOM 793 C C . CYS A 1 104 ? -0.224 0.611 -6.136 1.00 85.56 104 CYS A C 1
ATOM 795 O O . CYS A 1 104 ? 0.023 0.870 -7.319 1.00 85.56 104 CYS A O 1
ATOM 797 N N . CYS A 1 105 ? 0.501 1.128 -5.137 1.00 87.44 105 CYS A N 1
ATOM 798 C CA . CYS A 1 105 ? 1.685 1.950 -5.376 1.00 87.44 105 CYS A CA 1
ATOM 799 C C . CYS A 1 105 ? 2.825 1.142 -6.013 1.00 87.44 105 CYS A C 1
ATOM 801 O O . CYS A 1 105 ? 3.380 1.586 -7.015 1.00 87.44 105 CYS A O 1
ATOM 803 N N . GLY A 1 106 ? 3.145 -0.054 -5.506 1.00 82.69 106 GLY A N 1
ATOM 804 C CA . GLY A 1 106 ? 4.196 -0.917 -6.065 1.00 82.69 106 GLY A CA 1
ATOM 805 C C . GLY A 1 106 ? 3.915 -1.380 -7.502 1.00 82.69 106 GLY A C 1
ATOM 806 O O . GLY A 1 106 ? 4.833 -1.497 -8.318 1.00 82.69 106 GLY A O 1
ATOM 807 N N . ALA A 1 107 ? 2.637 -1.545 -7.853 1.00 83.44 107 ALA A N 1
ATOM 808 C CA . ALA A 1 107 ? 2.168 -1.809 -9.213 1.00 83.44 107 ALA A CA 1
ATOM 809 C C . ALA A 1 107 ? 2.459 -0.656 -10.194 1.00 83.44 107 ALA A C 1
ATOM 811 O O . ALA A 1 107 ? 2.522 -0.874 -11.400 1.00 83.44 107 ALA A O 1
ATOM 812 N N . GLY A 1 108 ? 2.674 0.563 -9.687 1.00 81.94 108 GLY A N 1
ATOM 813 C CA . GLY A 1 108 ? 2.952 1.762 -10.479 1.00 81.94 108 GLY A CA 1
ATOM 814 C C . GLY A 1 108 ? 1.755 2.683 -10.702 1.00 81.94 108 GLY A C 1
ATOM 815 O O . GLY A 1 108 ? 1.914 3.739 -11.310 1.00 81.94 108 GLY A O 1
ATOM 816 N N . TYR A 1 109 ? 0.582 2.368 -10.147 1.00 85.75 109 TYR A N 1
ATOM 817 C CA . TYR A 1 109 ? -0.625 3.195 -10.257 1.00 85.75 109 TYR A CA 1
ATOM 818 C C . TYR A 1 109 ? -0.700 4.270 -9.165 1.00 85.75 109 TYR A 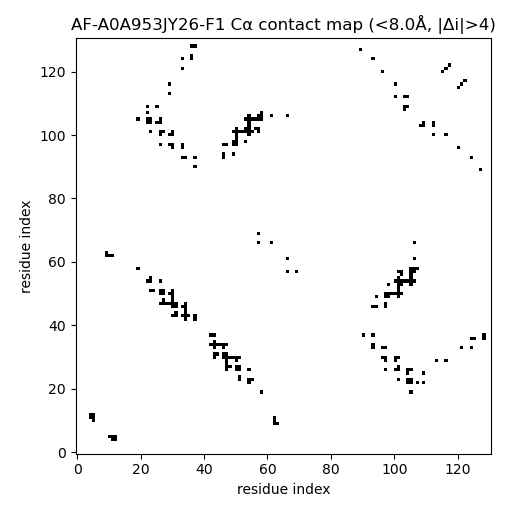C 1
ATOM 820 O O . TYR A 1 109 ? -1.751 4.484 -8.564 1.00 85.75 109 TYR A O 1
ATOM 828 N N . VAL A 1 110 ? 0.408 4.960 -8.883 1.00 86.75 110 VAL A N 1
ATOM 829 C CA . VAL A 1 110 ? 0.539 5.865 -7.723 1.00 86.75 110 VAL A CA 1
ATOM 830 C C . VAL A 1 110 ? -0.547 6.948 -7.702 1.00 86.75 110 VAL A C 1
ATOM 832 O O . VAL A 1 110 ? -1.212 7.131 -6.686 1.00 86.75 110 VAL A O 1
ATOM 835 N N . ILE A 1 111 ? -0.781 7.623 -8.833 1.00 86.62 111 ILE A N 1
ATOM 836 C CA . ILE A 1 111 ? -1.769 8.715 -8.943 1.00 86.62 111 ILE A CA 1
ATOM 837 C C . ILE A 1 111 ? -3.186 8.202 -8.659 1.00 86.62 111 ILE A C 1
ATOM 839 O O . ILE A 1 111 ? -3.935 8.799 -7.887 1.00 86.62 111 ILE A O 1
ATOM 843 N N . LEU A 1 112 ? -3.542 7.065 -9.258 1.00 87.12 112 LEU A N 1
ATOM 844 C CA . LEU A 1 112 ? -4.870 6.467 -9.132 1.00 87.12 112 LEU A CA 1
ATOM 845 C C . LEU A 1 112 ? -5.091 5.905 -7.720 1.00 87.12 112 LEU A C 1
ATOM 847 O O . LEU A 1 112 ? -6.186 6.015 -7.168 1.00 87.12 112 LEU A O 1
ATOM 851 N N . THR A 1 113 ? -4.024 5.387 -7.107 1.00 88.69 113 THR A N 1
ATOM 852 C CA . THR A 1 113 ? -4.010 4.942 -5.710 1.00 88.69 113 THR A CA 1
ATOM 853 C C . THR A 1 113 ? -4.251 6.117 -4.771 1.00 88.69 113 THR A C 1
ATOM 855 O O . THR A 1 113 ? -5.107 6.013 -3.903 1.00 88.69 113 THR A O 1
ATOM 858 N N . PHE A 1 114 ? -3.581 7.255 -4.977 1.00 88.19 114 PHE A N 1
ATOM 859 C CA . PHE A 1 114 ? -3.799 8.470 -4.184 1.00 88.19 114 PHE A CA 1
ATOM 860 C C . PHE A 1 114 ? -5.245 8.965 -4.261 1.00 88.19 114 PHE A C 1
ATOM 862 O O . PHE A 1 114 ? -5.875 9.191 -3.229 1.00 88.19 114 PHE A O 1
ATOM 869 N N . LEU A 1 115 ? -5.787 9.084 -5.476 1.00 89.56 115 LEU A N 1
ATOM 870 C CA . LEU A 1 115 ? -7.178 9.485 -5.703 1.00 89.56 115 LEU A CA 1
ATOM 871 C C . LEU A 1 115 ? -8.160 8.544 -5.000 1.00 89.56 115 LEU A C 1
ATOM 873 O O . LEU A 1 115 ? -9.021 8.995 -4.249 1.00 89.56 115 LEU A O 1
ATOM 877 N N . SER A 1 116 ? -7.996 7.235 -5.191 1.00 86.62 116 SER A N 1
ATOM 878 C CA . SER A 1 116 ? -8.875 6.225 -4.590 1.00 86.62 116 SER A CA 1
ATOM 879 C C . SER A 1 116 ? -8.764 6.211 -3.065 1.00 86.62 116 SER A C 1
ATOM 881 O O . SER A 1 116 ? -9.764 6.094 -2.359 1.00 86.62 116 SER A O 1
ATOM 883 N N . PHE A 1 117 ? -7.550 6.376 -2.541 1.00 88.00 117 PHE A N 1
ATOM 884 C CA . PHE A 1 117 ? -7.300 6.400 -1.108 1.00 88.00 117 PHE A CA 1
ATOM 885 C C . PHE A 1 117 ? -7.960 7.613 -0.444 1.00 88.00 117 PHE A C 1
ATOM 887 O O . PHE A 1 117 ? -8.612 7.468 0.587 1.00 88.00 117 PHE A O 1
ATOM 894 N N . ILE A 1 118 ? -7.861 8.795 -1.058 1.00 88.50 118 ILE A N 1
ATOM 895 C CA . ILE A 1 118 ? -8.489 10.019 -0.544 1.00 88.50 118 ILE A CA 1
ATOM 896 C C . ILE A 1 118 ? -10.017 9.947 -0.635 1.00 88.50 118 ILE A C 1
ATOM 898 O O . ILE A 1 118 ? -10.696 10.343 0.308 1.00 88.50 118 ILE A O 1
ATOM 902 N N . LEU A 1 119 ? -10.563 9.443 -1.745 1.00 89.25 119 LEU A N 1
ATOM 903 C CA . LEU A 1 119 ? -12.010 9.438 -1.978 1.00 89.25 119 LEU A CA 1
ATOM 904 C C . LEU A 1 119 ? -12.755 8.340 -1.214 1.00 89.25 119 LEU A C 1
ATOM 906 O O . LEU A 1 119 ? -13.915 8.534 -0.865 1.00 89.25 119 LEU A O 1
ATOM 910 N N . ILE A 1 120 ? -12.121 7.190 -0.974 1.00 86.88 120 ILE A N 1
ATOM 911 C CA . ILE A 1 120 ? -12.799 5.999 -0.438 1.00 86.88 120 ILE A CA 1
ATOM 912 C C . ILE A 1 120 ? -12.249 5.630 0.939 1.00 86.88 120 ILE A C 1
ATOM 914 O O . ILE A 1 120 ? -13.001 5.543 1.909 1.00 86.88 120 ILE A O 1
ATOM 918 N N . VAL A 1 121 ? -10.933 5.429 1.040 1.00 84.88 121 VAL A N 1
ATOM 919 C CA . VAL A 1 121 ? -10.299 4.868 2.244 1.00 84.88 121 VAL A CA 1
ATOM 920 C C . VAL A 1 121 ? -10.310 5.868 3.400 1.00 84.88 121 VAL A C 1
ATOM 922 O O . VAL A 1 121 ? -10.652 5.506 4.523 1.00 84.88 121 VAL A O 1
ATOM 925 N N . LEU A 1 122 ? -9.992 7.133 3.131 1.00 85.31 122 LEU A N 1
ATOM 926 C CA . LEU A 1 122 ? -9.964 8.201 4.133 1.00 85.31 122 LEU A CA 1
ATOM 927 C C . LEU A 1 122 ? -11.336 8.419 4.807 1.00 85.31 122 LEU A C 1
ATOM 929 O O . LEU A 1 122 ? -11.390 8.400 6.039 1.00 85.31 122 LEU A O 1
ATOM 933 N N . PRO A 1 123 ? -12.454 8.552 4.062 1.00 85.69 123 PRO A N 1
ATOM 934 C CA . PRO A 1 123 ? -13.788 8.637 4.657 1.00 85.69 123 PRO A CA 1
ATOM 935 C C . PRO A 1 123 ? -14.184 7.393 5.458 1.00 85.69 123 PRO A C 1
ATOM 937 O O . PRO A 1 123 ? -14.770 7.527 6.531 1.00 85.69 123 PRO A O 1
ATOM 940 N N . LEU A 1 124 ? -13.834 6.192 4.978 1.00 84.56 124 LEU A N 1
ATOM 941 C CA . LEU A 1 124 ? -14.082 4.929 5.687 1.00 84.56 124 LEU A CA 1
ATOM 942 C C . LEU A 1 124 ? -13.361 4.880 7.039 1.00 84.56 124 LEU A C 1
ATOM 944 O O . LEU A 1 124 ? -13.987 4.611 8.065 1.00 84.56 124 LEU A O 1
ATOM 948 N N . LEU A 1 125 ? -12.063 5.199 7.060 1.00 83.50 125 LEU A N 1
ATOM 949 C CA . LEU A 1 125 ? -11.272 5.253 8.294 1.00 83.50 125 LEU A CA 1
ATOM 950 C C . LEU A 1 125 ? -11.770 6.354 9.243 1.00 83.50 125 LEU A C 1
ATOM 952 O O . LEU A 1 125 ? -11.764 6.178 10.463 1.00 83.50 125 LEU A O 1
ATOM 956 N N . TRP A 1 126 ? -12.240 7.480 8.701 1.00 84.38 126 TRP A N 1
ATOM 957 C CA . TRP A 1 126 ? -12.815 8.562 9.497 1.00 84.38 126 TRP A CA 1
ATOM 958 C C . TRP A 1 126 ? -14.148 8.172 10.151 1.00 84.38 126 TRP A C 1
ATOM 960 O O . TRP A 1 126 ? -14.343 8.450 11.336 1.00 84.38 126 TRP A O 1
ATOM 970 N N . LEU A 1 127 ? -15.036 7.486 9.422 1.00 82.44 127 LEU A N 1
ATOM 971 C CA . LEU A 1 127 ? -16.279 6.931 9.971 1.00 82.44 127 LEU A CA 1
ATOM 972 C C . LEU A 1 127 ? -15.992 5.928 11.091 1.00 82.44 127 LEU A C 1
ATOM 974 O O . LEU A 1 127 ? -16.597 6.003 12.157 1.00 82.44 127 LEU A O 1
ATOM 978 N N . GLN A 1 128 ? -15.018 5.042 10.884 1.00 77.25 128 GLN A N 1
ATOM 979 C CA . GLN A 1 128 ? -14.627 4.039 11.871 1.00 77.25 128 GLN A CA 1
ATOM 980 C C . GLN A 1 128 ? -14.054 4.662 13.153 1.00 77.25 128 GLN A C 1
ATOM 982 O O . GLN A 1 128 ? -14.328 4.175 14.241 1.00 77.25 128 GLN A O 1
ATOM 987 N N . LYS A 1 129 ? -13.286 5.757 13.058 1.00 74.31 129 LYS A N 1
ATOM 988 C CA . LYS A 1 129 ? -12.745 6.463 14.235 1.00 74.31 129 LYS A CA 1
ATOM 989 C C . LYS A 1 129 ? -13.840 7.052 15.140 1.00 74.31 129 LYS A C 1
ATOM 991 O O . LYS A 1 129 ? -13.572 7.303 16.315 1.00 74.31 129 LYS A O 1
ATOM 996 N N . ARG A 1 130 ? -15.032 7.321 14.592 1.00 65.50 130 ARG A N 1
ATOM 997 C CA . ARG A 1 130 ? -16.195 7.839 15.333 1.00 65.50 130 ARG A CA 1
ATOM 998 C C . ARG A 1 130 ? -17.062 6.753 15.974 1.00 65.50 130 ARG A C 1
ATOM 1000 O O . ARG A 1 130 ? -17.816 7.102 16.880 1.00 65.50 130 ARG A O 1
ATOM 1007 N N . SER A 1 131 ? -16.994 5.515 15.485 1.00 59.19 131 SER A N 1
ATOM 1008 C CA . SER A 1 131 ? -17.725 4.371 16.043 1.00 59.19 131 SER A CA 1
ATOM 1009 C C . SER A 1 131 ? -17.014 3.774 17.252 1.00 59.19 131 SER A C 1
ATOM 1011 O O . SER A 1 131 ? -17.734 3.097 18.016 1.00 59.19 131 SER A O 1
#

Sequence (131 aa):
MKALFSDLLNGFALSDVPLFLIQIASAAILGLLAGLFSKSDEKIYSSALFSSLFAVLTALVKYSFPLSIMVLVLAVLFSVRFMRFWKDDAAFILYLASAVAGICCGAGYVILTFLSFILIVLPLLWLQKRS

Mean predicted aligned error: 8.77 Å

Foldseek 3Di:
DQVVVCVVQLRDHPVCVVLLVVLLVLLLVLQLLLQVLDPDPVLSNVSSVLLSVLLVVLLSCVSVDPLVVVVVVVVVVCVVVVVPDPDCPLSVLSSVLSNVLSNCSSNSVSVVSVVCCVVPVNVVSVVVSVD

Radius of gyration: 15.88 Å; Cα contacts (8 Å, |Δi|>4): 140; chains: 1; bounding box: 46×27×39 Å